Protein AF-A0A2D4JL72-F1 (afdb_monomer)

Radius of gyration: 23.5 Å; Cα contacts (8 Å, |Δi|>4): 170; chains: 1; bounding box: 62×22×75 Å

Secondary structure (DSSP, 8-state):
-EEEE-SSS---TTTT--TTS--SEEP---PPPP--SSS--PPP-----SPPTT-EEEE--B-----BTTB--PPPBPPPEEEEPPP-PPPPPEEEEEEEEETTEEEEEEEPPS---S------

Foldseek 3Di:
DKAAFDPDPPDDPCAQQDPVRDHRDDDDDWDQDDPDPDPDDDDTDDDDPDHAAQTKMWDKDKDDDDDDVVDDDDTDIDDIDIDTHHADQFDDWADWDWDDPDPPDIDIDTHGGPRGSDDDDDDD

Organism: NCBI:txid129467

pLDDT: mean 83.36, std 12.02, range [55.12, 96.31]

InterPro domains:
  IPR003961 Fibronectin type III [PS50853] (92-124)
  IPR003961 Fibronectin type III [cd00063] (90-123)
  IPR013783 Immunoglobulin-like fold [G3DSA:2.60.40.10] (4-85)
  IPR013783 Immunoglobulin-like fold [G3DSA:2.60.40.10] (93-124)
  IPR036116 Fibronectin type III superfamily [SSF49265] (7-86)
  IPR036116 Fibronectin type III superfamily [SSF49265] (83-123)

Mean predicted aligned error: 9.37 Å

Sequence (124 aa):
TWGGASPFRNVTEFDGQDVCGSNSWTVVDIEPPSRASDTKTKEPGYLMRGLKAWTQYAIFVKTLVTHTDEQKIYGAKSEIIYIRTNASVPSVPQDPFSVSNSSSQIILKWKPPSHPNGNITHYM

Solvent-accessible surface area (backbone atoms only — not comparable to full-atom values): 8271 Å² total; per-residue (Å²): 62,33,42,49,83,37,95,58,100,77,82,56,99,65,47,64,58,44,99,86,70,50,49,51,53,54,75,68,88,75,79,78,63,78,88,63,99,50,102,67,84,68,79,78,82,84,85,88,73,92,73,64,47,49,34,34,30,38,36,38,49,67,58,89,71,84,87,46,99,90,50,94,78,79,65,56,70,58,71,78,43,81,48,65,42,62,65,50,84,50,48,69,69,32,75,79,42,78,46,76,81,48,102,89,40,72,50,78,48,65,42,75,31,92,44,46,20,49,84,86,85,81,88,134

Structure (mmCIF, N/CA/C/O backbone):
data_AF-A0A2D4JL72-F1
#
_entry.id   AF-A0A2D4JL72-F1
#
loop_
_atom_site.group_PDB
_atom_site.id
_atom_site.type_symbol
_atom_site.label_atom_id
_atom_site.label_alt_id
_atom_site.label_comp_id
_atom_site.label_asym_id
_atom_site.label_entity_id
_atom_site.label_seq_id
_atom_site.pdbx_PDB_ins_code
_atom_site.Cartn_x
_atom_site.Cartn_y
_atom_site.Cartn_z
_atom_site.occupancy
_atom_site.B_iso_or_equiv
_atom_site.auth_seq_id
_atom_site.auth_comp_id
_atom_site.auth_asym_id
_atom_site.auth_atom_id
_atom_site.pdbx_PDB_model_num
ATOM 1 N N . THR A 1 1 ? 10.985 -3.233 -11.473 1.00 67.94 1 THR A N 1
ATOM 2 C CA . THR A 1 1 ? 11.169 -3.729 -10.092 1.00 67.94 1 THR A CA 1
ATOM 3 C C . THR A 1 1 ? 10.341 -2.869 -9.157 1.00 67.94 1 THR A C 1
ATOM 5 O O . THR A 1 1 ? 10.116 -1.700 -9.456 1.00 67.94 1 THR A O 1
ATOM 8 N N . TRP A 1 2 ? 9.847 -3.404 -8.047 1.00 57.97 2 TRP A N 1
ATOM 9 C CA . TRP A 1 2 ? 9.210 -2.588 -7.009 1.00 57.97 2 TRP A CA 1
ATOM 10 C C . TRP A 1 2 ? 9.667 -3.028 -5.626 1.00 57.97 2 TRP A C 1
ATOM 12 O O . TRP A 1 2 ? 9.964 -4.196 -5.398 1.00 57.97 2 TRP A O 1
ATOM 22 N N . GLY A 1 3 ? 9.803 -2.068 -4.723 1.00 57.81 3 GLY A N 1
ATOM 23 C CA . GLY A 1 3 ? 10.224 -2.303 -3.354 1.00 57.81 3 GLY A CA 1
ATOM 24 C C . GLY A 1 3 ? 9.037 -2.825 -2.569 1.00 57.81 3 GLY A C 1
ATOM 25 O O . GLY A 1 3 ? 7.886 -2.615 -2.964 1.00 57.81 3 GLY A O 1
ATOM 26 N N . GLY A 1 4 ? 9.296 -3.482 -1.444 1.00 61.69 4 GLY A N 1
ATOM 27 C CA . GLY A 1 4 ? 8.255 -3.718 -0.448 1.00 61.69 4 GLY A CA 1
ATOM 28 C C . GLY A 1 4 ? 7.546 -2.422 -0.011 1.00 61.69 4 GLY A C 1
ATOM 29 O O . GLY A 1 4 ? 7.835 -1.317 -0.478 1.00 61.69 4 GLY A O 1
ATOM 30 N N . ALA A 1 5 ? 6.593 -2.553 0.912 1.00 64.06 5 ALA A N 1
ATOM 31 C CA . ALA A 1 5 ? 5.934 -1.397 1.514 1.00 64.06 5 ALA A CA 1
ATOM 32 C C . ALA A 1 5 ? 6.985 -0.393 2.027 1.00 64.06 5 ALA A C 1
ATOM 34 O O . ALA A 1 5 ? 7.811 -0.726 2.872 1.00 64.06 5 ALA A O 1
ATOM 35 N N . SER A 1 6 ? 6.943 0.832 1.507 1.00 70.94 6 SER A N 1
ATOM 36 C CA . SER A 1 6 ? 7.918 1.888 1.761 1.00 70.94 6 SER A CA 1
ATOM 37 C C . SER A 1 6 ? 7.234 3.034 2.516 1.00 70.94 6 SER A C 1
ATOM 39 O O . SER A 1 6 ? 6.666 3.943 1.898 1.00 70.94 6 SER A O 1
ATOM 41 N N . PRO A 1 7 ? 7.222 2.988 3.862 1.00 74.62 7 PRO A N 1
ATOM 42 C CA . PRO A 1 7 ? 6.575 4.017 4.674 1.00 74.62 7 PRO A CA 1
ATOM 43 C C . PRO A 1 7 ? 7.261 5.386 4.548 1.00 74.62 7 PRO A C 1
ATOM 45 O O . PRO A 1 7 ? 6.599 6.414 4.680 1.00 74.62 7 PRO A O 1
ATOM 48 N N . PHE A 1 8 ? 8.559 5.407 4.230 1.00 79.31 8 PHE A N 1
ATOM 49 C CA . PHE A 1 8 ? 9.374 6.613 4.087 1.00 79.31 8 PHE A CA 1
ATOM 50 C C . PHE A 1 8 ? 9.955 6.724 2.674 1.00 79.31 8 PHE A C 1
ATOM 52 O O . PHE A 1 8 ? 10.274 5.724 2.041 1.00 79.31 8 PHE A O 1
ATOM 59 N N . ARG A 1 9 ? 10.111 7.953 2.168 1.00 83.31 9 ARG A N 1
ATOM 60 C CA . ARG A 1 9 ? 10.626 8.226 0.813 1.00 83.31 9 ARG A CA 1
ATOM 61 C C . ARG A 1 9 ? 12.157 8.309 0.760 1.00 83.31 9 ARG A C 1
ATOM 63 O O . ARG A 1 9 ? 12.706 9.301 0.294 1.00 83.31 9 ARG A O 1
ATOM 70 N N . ASN A 1 10 ? 12.841 7.304 1.289 1.00 81.12 10 ASN A N 1
ATOM 71 C CA . ASN A 1 10 ? 14.304 7.271 1.416 1.00 81.12 10 ASN A CA 1
ATOM 72 C C . ASN A 1 10 ? 14.919 5.939 0.952 1.00 81.12 10 ASN A C 1
ATOM 74 O O . ASN A 1 10 ? 16.040 5.614 1.334 1.00 81.12 10 ASN A O 1
ATOM 78 N N . VAL A 1 11 ? 14.188 5.163 0.148 1.00 80.75 11 VAL A N 1
ATOM 79 C CA . VAL A 1 11 ? 14.648 3.857 -0.334 1.00 80.75 11 VAL A CA 1
ATOM 80 C C . VAL A 1 11 ? 15.679 4.047 -1.445 1.00 80.75 11 VAL A C 1
ATOM 82 O O . VAL A 1 11 ? 15.522 4.913 -2.309 1.00 80.75 11 VAL A O 1
ATOM 85 N N . THR A 1 12 ? 16.721 3.216 -1.428 1.00 81.44 12 THR A N 1
ATOM 86 C CA . THR A 1 12 ? 17.770 3.185 -2.454 1.00 81.44 12 THR A CA 1
ATOM 87 C C . THR A 1 12 ? 17.731 1.879 -3.247 1.00 81.44 12 THR A C 1
ATOM 89 O O . THR A 1 12 ? 17.164 0.879 -2.810 1.00 81.44 12 THR A O 1
ATOM 92 N N . GLU A 1 13 ? 18.351 1.870 -4.427 1.00 72.06 13 GLU A N 1
ATOM 93 C CA . GLU A 1 13 ? 18.401 0.688 -5.303 1.00 72.06 13 GLU A CA 1
ATOM 94 C C . GLU A 1 13 ? 19.142 -0.512 -4.686 1.00 72.06 13 GLU A C 1
ATOM 96 O O . GLU A 1 13 ? 18.942 -1.641 -5.125 1.00 72.06 13 GLU A O 1
ATOM 101 N N . PHE A 1 14 ? 19.944 -0.271 -3.646 1.00 71.25 14 PHE A N 1
ATOM 102 C CA . PHE A 1 14 ? 20.736 -1.275 -2.933 1.00 71.25 14 PHE A CA 1
ATOM 103 C C . PHE A 1 14 ? 20.078 -1.742 -1.627 1.00 71.25 14 PHE A C 1
ATOM 105 O O . PHE A 1 14 ? 20.690 -2.476 -0.853 1.00 71.25 14 PHE A O 1
ATOM 112 N N . ASP A 1 15 ? 18.848 -1.298 -1.349 1.00 67.88 15 ASP A N 1
ATOM 113 C CA . ASP A 1 15 ? 18.190 -1.585 -0.078 1.00 67.88 15 ASP A CA 1
ATOM 114 C C . ASP A 1 15 ? 17.941 -3.091 0.123 1.00 67.88 15 ASP A C 1
ATOM 116 O O . ASP A 1 15 ? 17.342 -3.774 -0.717 1.00 67.88 15 ASP A O 1
ATOM 120 N N . GLY A 1 16 ? 18.437 -3.603 1.252 1.00 62.50 16 GLY A N 1
ATOM 121 C CA . GLY A 1 16 ? 18.393 -5.020 1.613 1.00 62.50 16 GLY A CA 1
ATOM 122 C C . GLY A 1 16 ? 19.277 -5.938 0.769 1.00 62.50 16 GLY A C 1
ATOM 123 O O . GLY A 1 16 ? 19.060 -7.142 0.815 1.00 62.50 16 GLY A O 1
ATOM 124 N N . GLN A 1 17 ? 20.217 -5.407 -0.024 1.00 73.69 17 GLN 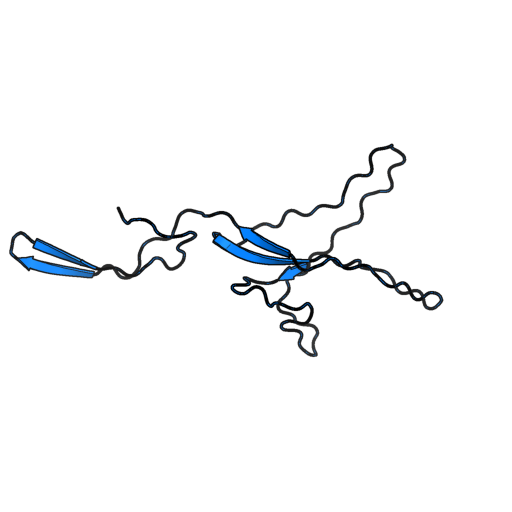A N 1
ATOM 125 C CA . GLN A 1 17 ? 21.074 -6.231 -0.873 1.00 73.69 17 GLN A CA 1
ATOM 126 C C . GLN A 1 17 ? 22.132 -6.984 -0.055 1.00 73.69 17 GLN A C 1
ATOM 128 O O . GLN A 1 17 ? 23.139 -6.413 0.364 1.00 73.69 17 GLN A O 1
ATOM 133 N N . ASP A 1 18 ? 21.924 -8.285 0.114 1.00 64.12 18 ASP A N 1
ATOM 134 C CA . ASP A 1 18 ? 22.878 -9.185 0.754 1.00 64.12 18 ASP A CA 1
ATOM 135 C C . ASP A 1 18 ? 23.882 -9.753 -0.259 1.00 64.12 18 ASP A C 1
ATOM 137 O O . ASP A 1 18 ? 23.646 -9.805 -1.468 1.00 64.12 18 ASP A O 1
ATOM 141 N N . VAL A 1 19 ? 25.003 -10.272 0.249 1.00 55.12 19 VAL A N 1
ATOM 142 C CA . VAL A 1 19 ? 26.107 -10.857 -0.542 1.00 55.12 19 VAL A CA 1
ATOM 143 C C . VAL A 1 19 ? 25.658 -12.056 -1.403 1.00 55.12 19 VAL A C 1
ATOM 145 O O . VAL A 1 19 ? 26.320 -12.413 -2.372 1.00 55.12 19 VAL A O 1
ATOM 148 N N . CYS A 1 20 ? 24.504 -12.653 -1.090 1.00 71.31 20 CYS A N 1
ATOM 149 C CA . CYS A 1 20 ? 23.879 -13.745 -1.844 1.00 71.31 20 CYS A CA 1
ATOM 150 C C . CYS A 1 20 ? 22.919 -13.253 -2.956 1.00 71.31 20 CYS A C 1
ATOM 152 O O . CYS A 1 20 ? 22.272 -14.054 -3.625 1.00 71.31 20 CYS A O 1
ATOM 154 N N . GLY A 1 21 ? 22.784 -11.936 -3.153 1.00 59.38 21 GLY A N 1
ATOM 155 C CA . GLY A 1 21 ? 21.895 -11.349 -4.162 1.00 59.38 21 GLY A CA 1
ATOM 156 C C . GLY A 1 21 ? 20.419 -11.270 -3.755 1.00 59.38 21 GLY A C 1
ATOM 157 O O . GLY A 1 21 ? 19.591 -10.864 -4.568 1.00 59.38 21 GLY A O 1
ATOM 158 N N . SER A 1 22 ? 20.083 -11.620 -2.508 1.00 60.06 22 SER A N 1
ATOM 159 C CA . SER A 1 22 ? 18.770 -11.326 -1.925 1.00 60.06 22 SER A CA 1
ATOM 160 C C . SER A 1 22 ? 18.638 -9.817 -1.745 1.00 60.06 22 SER A C 1
ATOM 162 O O . SER A 1 22 ? 19.587 -9.181 -1.296 1.00 60.06 22 SER A O 1
ATOM 164 N N . ASN A 1 23 ? 17.501 -9.238 -2.120 1.00 69.88 23 ASN A N 1
ATOM 165 C CA . ASN A 1 23 ? 17.203 -7.831 -1.878 1.00 69.88 23 ASN A CA 1
ATOM 166 C C . ASN A 1 23 ? 15.748 -7.646 -1.431 1.00 69.88 23 ASN A C 1
ATOM 168 O O . ASN A 1 23 ? 14.908 -8.530 -1.603 1.00 69.88 23 ASN A O 1
ATOM 172 N N . SER A 1 24 ? 15.434 -6.475 -0.873 1.00 76.62 24 SER A N 1
ATOM 173 C CA . SER A 1 24 ? 14.066 -6.118 -0.460 1.00 76.62 24 SER A CA 1
ATOM 174 C C . SER A 1 24 ? 13.138 -5.795 -1.647 1.00 76.62 24 SER A C 1
ATOM 176 O O . SER A 1 24 ? 11.987 -5.385 -1.453 1.00 76.62 24 SER A O 1
ATOM 178 N N . TRP A 1 25 ? 13.628 -5.939 -2.883 1.00 81.44 25 TRP A N 1
ATOM 179 C CA . TRP A 1 25 ? 12.929 -5.580 -4.110 1.00 81.44 25 TRP A CA 1
ATOM 180 C C . TRP A 1 25 ? 12.283 -6.811 -4.747 1.00 81.44 25 TRP A C 1
ATOM 182 O O . TRP A 1 25 ? 12.924 -7.810 -5.049 1.00 81.44 25 TRP A O 1
ATOM 192 N N . THR A 1 26 ? 10.995 -6.721 -5.054 1.00 84.38 26 THR A N 1
ATOM 193 C CA . THR A 1 26 ? 10.350 -7.683 -5.946 1.00 84.38 26 THR A CA 1
ATOM 194 C C . THR A 1 26 ? 10.684 -7.324 -7.397 1.00 84.38 26 THR A C 1
ATOM 196 O O . THR A 1 26 ? 10.409 -6.216 -7.878 1.00 84.38 26 THR A O 1
ATOM 199 N N . VAL A 1 27 ? 11.319 -8.256 -8.106 1.00 86.31 27 VAL A N 1
ATOM 200 C CA . VAL A 1 27 ? 11.753 -8.092 -9.499 1.00 86.31 27 VAL A CA 1
ATOM 201 C C . VAL A 1 27 ? 10.806 -8.846 -10.421 1.00 86.31 27 VAL A C 1
ATOM 203 O O . VAL A 1 27 ? 10.462 -9.993 -10.160 1.00 86.31 27 VAL A O 1
ATOM 206 N N . VAL A 1 28 ? 10.383 -8.185 -11.497 1.00 87.94 28 VAL A N 1
ATOM 207 C CA . VAL A 1 28 ? 9.629 -8.800 -12.590 1.00 87.94 28 VAL A CA 1
ATOM 208 C C . VAL A 1 28 ? 10.235 -8.326 -13.894 1.00 87.94 28 VAL A C 1
ATOM 210 O O . VAL A 1 28 ? 10.406 -7.117 -14.088 1.00 87.94 28 VAL A O 1
ATOM 213 N N . ASP A 1 29 ? 10.520 -9.288 -14.760 1.00 88.56 29 ASP A N 1
ATOM 214 C CA . ASP A 1 29 ? 11.042 -9.053 -16.096 1.00 88.56 29 ASP A CA 1
ATOM 215 C C . ASP A 1 29 ? 9.880 -8.918 -17.082 1.00 88.56 29 ASP A C 1
ATOM 217 O O . ASP A 1 29 ? 8.881 -9.636 -17.004 1.00 88.56 29 ASP A O 1
ATOM 221 N N . ILE A 1 30 ? 9.993 -7.944 -17.983 1.00 87.56 30 ILE A N 1
ATOM 222 C CA . ILE A 1 30 ? 8.972 -7.621 -18.981 1.00 87.56 30 ILE A CA 1
ATOM 223 C C . ILE A 1 30 ? 9.622 -7.769 -20.346 1.00 87.56 30 ILE A C 1
ATOM 225 O O . ILE A 1 30 ? 10.660 -7.158 -20.611 1.00 87.56 30 ILE A O 1
ATOM 229 N N . GLU A 1 31 ? 9.003 -8.562 -21.213 1.00 86.06 31 GLU A N 1
ATOM 230 C CA . GLU A 1 31 ? 9.477 -8.711 -22.581 1.00 86.06 31 GLU A CA 1
ATOM 231 C C . GLU A 1 31 ? 9.306 -7.398 -23.362 1.00 86.06 31 GLU A C 1
ATOM 233 O O . GLU A 1 31 ? 8.269 -6.729 -23.248 1.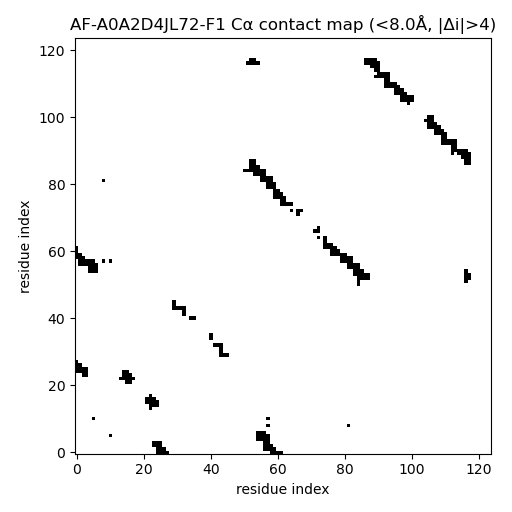00 86.06 31 GLU A O 1
ATOM 238 N N . PRO A 1 32 ? 10.311 -6.999 -24.159 1.00 83.75 32 PRO A N 1
ATOM 239 C CA . PRO A 1 32 ? 10.210 -5.800 -24.973 1.00 83.75 32 PRO A CA 1
ATOM 240 C C . PRO A 1 32 ? 9.113 -5.964 -26.041 1.00 83.75 32 PRO A C 1
ATOM 242 O O . PRO A 1 32 ? 8.923 -7.059 -26.576 1.00 83.75 32 PRO A O 1
ATOM 245 N N . PRO A 1 33 ? 8.396 -4.883 -26.400 1.00 83.81 33 PRO A N 1
ATOM 246 C CA . PRO A 1 33 ? 7.354 -4.948 -27.415 1.00 83.81 33 PRO A CA 1
ATOM 247 C C . PRO A 1 33 ? 7.942 -5.364 -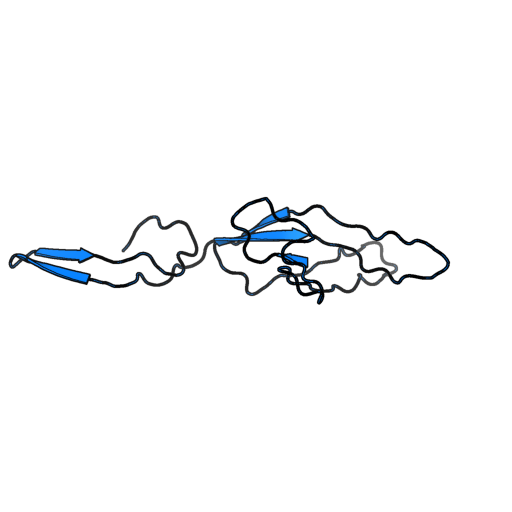28.770 1.00 83.81 33 PRO A C 1
ATOM 249 O O . PRO A 1 33 ? 9.021 -4.914 -29.164 1.00 83.81 33 PRO A O 1
ATOM 252 N N . SER A 1 34 ? 7.210 -6.201 -29.513 1.00 80.31 34 SER A N 1
ATOM 253 C CA . SER A 1 34 ? 7.606 -6.612 -30.861 1.00 80.31 34 SER A CA 1
ATOM 254 C C . SER A 1 34 ? 7.785 -5.392 -31.762 1.00 80.31 34 SER A C 1
ATOM 256 O O . SER A 1 34 ? 6.926 -4.506 -31.788 1.00 80.31 34 SER A O 1
ATOM 258 N N . ARG A 1 35 ? 8.857 -5.386 -32.557 1.00 69.38 35 ARG A N 1
ATOM 259 C CA . ARG A 1 35 ? 9.158 -4.354 -33.556 1.00 69.38 35 ARG A CA 1
ATOM 260 C C . ARG A 1 35 ? 8.200 -4.485 -34.751 1.00 69.38 35 ARG A C 1
ATOM 262 O O . ARG A 1 35 ? 8.600 -4.920 -35.822 1.00 69.38 35 ARG A O 1
ATOM 269 N N . ALA A 1 36 ? 6.913 -4.206 -34.553 1.00 61.09 36 ALA A N 1
ATOM 270 C CA . ALA A 1 36 ? 5.932 -4.235 -35.630 1.00 61.09 36 ALA A CA 1
ATOM 271 C C . ALA A 1 36 ? 6.244 -3.106 -36.623 1.00 61.09 36 ALA A C 1
ATOM 273 O O . ALA A 1 36 ? 6.476 -1.967 -36.220 1.00 61.09 36 ALA A O 1
ATOM 274 N N . SER A 1 37 ? 6.246 -3.420 -37.917 1.00 58.62 37 SER A N 1
ATOM 275 C CA . SER A 1 37 ? 6.413 -2.481 -39.035 1.00 58.62 37 SER A CA 1
ATOM 276 C C . SER A 1 37 ? 5.168 -1.611 -39.258 1.00 58.62 37 SER A C 1
ATOM 278 O O . SER A 1 37 ? 4.791 -1.348 -40.395 1.00 58.62 37 SER A O 1
ATOM 280 N N . ASP A 1 38 ? 4.497 -1.217 -38.181 1.00 57.94 38 ASP A N 1
ATOM 281 C CA . ASP A 1 38 ? 3.274 -0.429 -38.192 1.00 57.94 38 ASP A CA 1
ATOM 282 C C . ASP A 1 38 ? 3.484 0.780 -37.286 1.00 57.94 38 ASP A C 1
ATOM 284 O O . ASP A 1 38 ? 4.061 0.684 -36.203 1.00 57.94 38 ASP A O 1
ATOM 288 N N . THR A 1 39 ? 3.023 1.935 -37.741 1.00 60.84 39 THR A N 1
ATOM 289 C CA . THR A 1 39 ? 3.318 3.291 -37.246 1.00 60.84 39 THR A CA 1
ATOM 290 C C . THR A 1 39 ? 2.802 3.616 -35.830 1.00 60.84 39 THR A C 1
ATOM 292 O O . THR A 1 39 ? 2.683 4.784 -35.459 1.00 60.84 39 THR A O 1
ATOM 295 N N . LYS A 1 40 ? 2.534 2.604 -34.997 1.00 63.28 40 LYS A N 1
ATOM 296 C CA . LYS A 1 40 ? 2.225 2.729 -33.567 1.00 63.28 40 LYS A CA 1
ATOM 297 C C . LYS A 1 40 ? 3.148 1.842 -32.737 1.00 63.28 40 LYS A C 1
ATOM 299 O O . LYS A 1 40 ? 2.856 0.675 -32.479 1.00 63.28 40 LYS A O 1
ATOM 304 N N . THR A 1 41 ? 4.233 2.433 -32.249 1.00 65.31 41 THR A N 1
ATOM 305 C CA . THR A 1 41 ? 5.050 1.860 -31.176 1.00 65.31 41 THR A CA 1
ATOM 306 C C . THR A 1 41 ? 4.168 1.661 -29.938 1.00 65.31 41 THR A C 1
ATOM 308 O O . THR A 1 41 ? 3.688 2.634 -29.360 1.00 65.31 41 THR A O 1
ATOM 311 N N . LYS A 1 42 ? 3.906 0.411 -29.539 1.00 77.50 42 LYS A N 1
ATOM 312 C CA . LYS A 1 42 ? 3.239 0.118 -28.261 1.00 77.50 42 LYS A CA 1
ATOM 313 C C . LYS A 1 42 ? 4.242 0.298 -27.124 1.00 77.50 42 LYS A C 1
ATOM 315 O O . LYS A 1 42 ? 5.329 -0.272 -27.179 1.00 77.50 42 LYS A O 1
ATOM 320 N N . GLU A 1 43 ? 3.875 1.065 -26.104 1.00 81.06 43 GLU A N 1
ATOM 321 C CA . GLU A 1 43 ? 4.694 1.221 -24.901 1.00 81.06 43 GLU A CA 1
ATOM 322 C C . GLU A 1 43 ? 4.696 -0.077 -24.070 1.00 81.06 43 GLU A C 1
ATOM 324 O O . GLU A 1 43 ? 3.651 -0.732 -23.960 1.00 81.06 43 GLU A O 1
ATOM 329 N N . PRO A 1 44 ? 5.842 -0.481 -23.487 1.00 84.69 44 PRO A N 1
ATOM 330 C CA . PRO A 1 44 ? 5.890 -1.609 -22.564 1.00 84.69 44 PRO A CA 1
ATOM 331 C C . PRO A 1 44 ? 5.111 -1.283 -21.286 1.00 84.69 44 PRO A C 1
ATOM 333 O O . PRO A 1 44 ? 5.222 -0.187 -20.739 1.00 84.69 44 PRO A O 1
ATOM 336 N N . GLY A 1 45 ? 4.352 -2.251 -20.776 1.00 85.88 45 GLY A N 1
ATOM 337 C CA . GLY A 1 45 ? 3.542 -2.068 -19.577 1.00 85.88 45 GLY A CA 1
ATOM 338 C C . GLY A 1 45 ? 3.420 -3.345 -18.761 1.00 85.88 45 GLY A C 1
ATOM 339 O O . GLY A 1 45 ? 3.436 -4.450 -19.298 1.00 85.88 45 GLY A O 1
ATOM 340 N N . TYR A 1 46 ? 3.275 -3.182 -17.448 1.00 88.94 46 TYR A N 1
ATOM 341 C CA . TYR A 1 46 ? 3.038 -4.280 -16.520 1.00 88.94 46 TYR A CA 1
ATOM 342 C C . TYR A 1 46 ? 2.022 -3.871 -15.461 1.00 88.94 46 TYR A C 1
ATOM 344 O O . TYR A 1 46 ? 2.113 -2.790 -14.878 1.00 88.94 46 TYR A O 1
ATOM 352 N N . LEU A 1 47 ? 1.058 -4.754 -15.203 1.00 90.38 47 LEU A N 1
ATOM 353 C CA . LEU A 1 47 ? 0.037 -4.541 -14.187 1.00 90.38 47 LEU A CA 1
ATOM 354 C C . LEU A 1 47 ? 0.417 -5.278 -12.904 1.00 90.38 47 LEU A C 1
ATOM 356 O O . LEU A 1 47 ? 0.275 -6.497 -12.808 1.00 90.38 47 LEU A O 1
ATOM 360 N N . MET A 1 48 ? 0.842 -4.515 -11.900 1.00 88.75 48 MET A N 1
ATOM 361 C CA . MET A 1 48 ? 1.101 -5.030 -10.557 1.00 88.75 48 MET A CA 1
ATOM 362 C C . MET A 1 48 ? -0.221 -5.402 -9.875 1.00 88.75 48 MET A C 1
ATOM 364 O O . MET A 1 48 ? -1.162 -4.606 -9.838 1.00 88.75 48 MET A O 1
ATOM 368 N N . ARG A 1 49 ? -0.302 -6.618 -9.328 1.00 90.00 49 ARG A N 1
ATOM 369 C CA . ARG A 1 49 ? -1.489 -7.157 -8.642 1.00 90.00 49 ARG A CA 1
ATOM 370 C C . ARG A 1 49 ? -1.116 -7.651 -7.246 1.00 90.00 49 ARG A C 1
ATOM 372 O O . ARG A 1 49 ? 0.050 -7.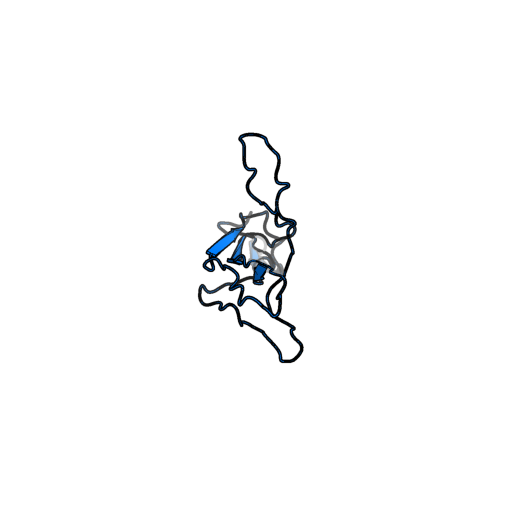901 -6.970 1.00 90.00 49 ARG A O 1
ATOM 379 N N . GLY A 1 50 ? -2.115 -7.795 -6.374 1.00 88.81 50 GLY A N 1
ATOM 380 C CA . GLY A 1 50 ? -1.915 -8.323 -5.017 1.00 88.81 50 GLY A CA 1
ATOM 381 C C . GLY A 1 50 ? -1.199 -7.364 -4.059 1.00 88.81 50 GLY A C 1
ATOM 382 O O . GLY A 1 50 ? -0.639 -7.803 -3.060 1.00 88.81 50 GLY A O 1
ATOM 383 N N . LEU A 1 51 ? -1.200 -6.061 -4.353 1.00 90.31 51 LEU A N 1
ATOM 384 C CA . LEU A 1 51 ? -0.624 -5.046 -3.473 1.00 90.31 51 LEU A CA 1
ATOM 385 C C . LEU A 1 51 ? -1.541 -4.786 -2.271 1.00 90.31 51 LEU A C 1
ATOM 387 O O . LEU A 1 51 ? -2.769 -4.827 -2.382 1.00 90.31 51 LEU A O 1
ATOM 391 N N . LYS A 1 52 ? -0.940 -4.479 -1.120 1.00 90.25 52 LYS A N 1
ATOM 392 C CA . LYS A 1 52 ? -1.669 -4.113 0.095 1.00 90.25 52 LYS A CA 1
ATOM 393 C C . LYS A 1 52 ? -2.342 -2.760 -0.111 1.00 90.25 52 LYS A C 1
ATOM 395 O O . LYS A 1 52 ? -1.699 -1.822 -0.566 1.00 90.25 52 LYS A O 1
ATOM 400 N N . ALA A 1 53 ? -3.617 -2.657 0.259 1.00 92.88 53 ALA A N 1
ATOM 401 C CA . ALA A 1 53 ? -4.366 -1.407 0.183 1.00 92.88 53 ALA A CA 1
ATOM 402 C C . ALA A 1 53 ? -3.742 -0.313 1.063 1.00 92.88 53 ALA A C 1
ATOM 404 O O . ALA A 1 53 ? -3.080 -0.595 2.067 1.00 92.88 53 ALA A O 1
ATOM 405 N N . TRP A 1 54 ? -3.959 0.946 0.678 1.00 93.31 54 TRP A N 1
ATOM 406 C CA . TRP A 1 54 ? -3.440 2.132 1.369 1.00 93.31 54 TRP A CA 1
ATOM 407 C C . TRP A 1 54 ? -1.948 2.076 1.749 1.00 93.31 54 TRP A C 1
ATOM 409 O O . TRP A 1 54 ? -1.521 2.615 2.770 1.00 93.31 54 TRP A O 1
ATOM 419 N N . THR A 1 55 ? -1.137 1.411 0.931 1.00 92.00 55 THR A N 1
ATOM 420 C CA . THR A 1 55 ? 0.289 1.216 1.185 1.00 92.00 55 THR A CA 1
ATOM 421 C C . THR A 1 55 ? 1.102 1.939 0.118 1.00 92.00 55 THR A C 1
ATOM 423 O O . THR A 1 55 ? 0.747 1.945 -1.060 1.00 92.00 55 THR A O 1
ATOM 426 N N . GLN A 1 56 ? 2.167 2.619 0.543 1.00 90.62 56 GLN A N 1
ATOM 427 C CA . GLN A 1 56 ? 3.095 3.295 -0.357 1.00 90.62 56 GLN A CA 1
ATOM 428 C C . GLN A 1 56 ? 4.162 2.310 -0.836 1.00 90.62 56 GLN A C 1
ATOM 430 O O . GLN A 1 56 ? 4.730 1.578 -0.030 1.00 90.62 56 GLN A O 1
ATOM 435 N N . TYR A 1 57 ? 4.439 2.320 -2.134 1.00 89.38 57 TYR A N 1
ATOM 436 C CA . TYR A 1 57 ? 5.411 1.468 -2.806 1.00 89.38 57 TYR A CA 1
ATOM 437 C C . TYR A 1 57 ? 6.423 2.332 -3.554 1.00 89.38 57 TYR A C 1
ATOM 439 O O . TYR A 1 57 ? 6.048 3.319 -4.191 1.00 89.38 57 TYR A O 1
ATOM 447 N N . ALA A 1 58 ? 7.696 1.950 -3.469 1.00 90.81 58 ALA A N 1
ATOM 448 C CA . ALA A 1 58 ? 8.768 2.507 -4.283 1.00 90.81 58 ALA A CA 1
ATOM 449 C C . ALA A 1 58 ? 8.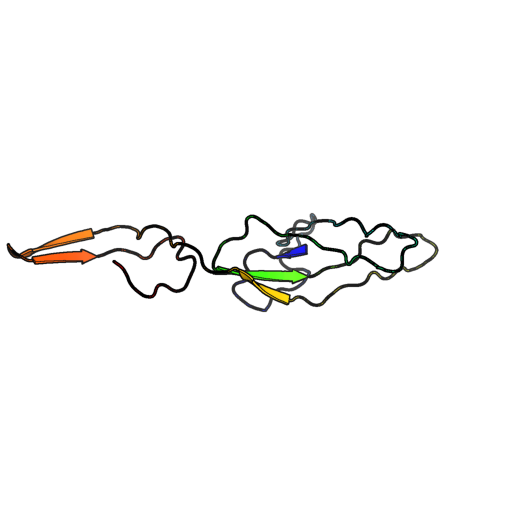895 1.677 -5.567 1.00 90.81 58 ALA A C 1
ATOM 451 O O . ALA A 1 58 ? 8.904 0.449 -5.506 1.00 90.81 58 ALA A O 1
ATOM 452 N N . ILE A 1 59 ? 8.965 2.314 -6.732 1.00 90.94 59 ILE A N 1
ATOM 453 C CA . ILE A 1 59 ? 8.968 1.631 -8.031 1.00 90.94 59 ILE A CA 1
ATOM 454 C C . ILE A 1 59 ? 10.037 2.260 -8.916 1.00 90.94 59 ILE A C 1
ATOM 456 O O . ILE A 1 59 ? 10.141 3.481 -8.982 1.00 90.94 59 ILE A O 1
ATOM 460 N N . PHE A 1 60 ? 10.806 1.432 -9.618 1.00 90.69 60 PHE A N 1
ATOM 461 C CA . PHE A 1 60 ? 11.691 1.889 -10.687 1.00 90.69 60 PHE A CA 1
ATOM 462 C C . PHE A 1 60 ? 11.845 0.809 -11.760 1.00 90.69 60 PHE A C 1
ATOM 464 O O . PHE A 1 60 ? 11.495 -0.362 -11.568 1.00 90.69 60 PHE A O 1
ATOM 471 N N . VAL A 1 61 ? 12.367 1.198 -12.916 1.00 91.12 61 VAL A N 1
ATOM 472 C CA . VAL A 1 61 ? 12.664 0.276 -14.012 1.00 91.12 61 VAL A CA 1
ATOM 473 C C . VAL A 1 61 ? 14.128 0.390 -14.411 1.00 91.12 61 VAL A C 1
ATOM 475 O O . VAL A 1 61 ? 14.729 1.462 -14.352 1.00 91.12 61 VAL A O 1
ATOM 478 N N . LYS A 1 62 ? 14.707 -0.740 -14.809 1.00 88.69 62 LYS A N 1
ATOM 479 C CA . LYS A 1 62 ? 16.057 -0.826 -15.362 1.00 88.69 62 LYS A CA 1
ATOM 480 C C . LYS A 1 62 ? 16.033 -1.732 -16.582 1.00 88.69 62 LYS A C 1
ATOM 482 O O . LYS A 1 62 ? 15.279 -2.703 -16.606 1.00 88.69 62 LYS A O 1
ATOM 487 N N . THR A 1 63 ? 16.843 -1.421 -17.583 1.00 88.00 63 THR A N 1
ATOM 488 C CA . THR A 1 63 ? 16.997 -2.289 -18.753 1.00 88.00 63 THR A CA 1
ATOM 489 C C . THR A 1 63 ? 17.844 -3.503 -18.398 1.00 88.00 63 THR A C 1
ATOM 491 O O . THR A 1 63 ? 18.870 -3.362 -17.729 1.00 88.00 63 THR A O 1
ATOM 494 N N . LEU A 1 64 ? 17.465 -4.669 -18.912 1.00 84.75 64 LEU A N 1
ATOM 495 C CA . LEU A 1 64 ? 18.316 -5.852 -18.927 1.00 84.75 64 LEU A CA 1
ATOM 496 C C . LEU A 1 64 ? 18.968 -5.944 -20.306 1.00 84.75 64 LEU A C 1
ATOM 498 O O . LEU A 1 64 ? 18.276 -6.069 -21.312 1.00 84.75 64 LEU A O 1
ATOM 502 N N . VAL A 1 65 ? 20.292 -5.816 -20.347 1.00 83.06 65 VAL A N 1
ATOM 503 C CA . VAL A 1 65 ? 21.087 -5.874 -21.578 1.00 83.06 65 VAL A CA 1
ATOM 504 C C . VAL A 1 65 ? 22.060 -7.042 -21.495 1.00 83.06 65 VAL A C 1
ATOM 506 O O . VAL A 1 65 ? 22.634 -7.306 -20.438 1.00 83.06 65 VAL A O 1
ATOM 509 N N . THR A 1 66 ? 22.245 -7.752 -22.604 1.00 76.62 66 THR A N 1
ATOM 510 C CA . THR A 1 66 ? 23.258 -8.804 -22.703 1.00 76.62 66 THR A CA 1
ATOM 511 C C . THR A 1 66 ? 24.625 -8.152 -22.868 1.00 76.62 66 THR A C 1
ATOM 513 O O . THR A 1 66 ? 24.827 -7.353 -23.780 1.00 76.62 66 THR A O 1
ATOM 516 N N . HIS A 1 67 ? 25.566 -8.482 -21.985 1.00 67.62 67 HIS A N 1
ATOM 517 C CA . HIS A 1 67 ? 26.956 -8.068 -22.141 1.00 67.62 67 HIS A CA 1
ATOM 518 C C . HIS A 1 67 ? 27.584 -8.810 -23.326 1.00 67.62 67 HIS A C 1
ATOM 520 O O . HIS A 1 67 ? 27.652 -10.037 -23.325 1.00 67.62 67 HIS A O 1
ATOM 526 N N . THR A 1 68 ? 28.066 -8.065 -24.315 1.00 66.19 68 THR A N 1
ATOM 527 C CA . THR A 1 68 ? 28.980 -8.561 -25.351 1.00 66.19 68 THR A CA 1
ATOM 528 C C . THR A 1 68 ? 30.362 -7.984 -25.067 1.00 66.19 68 THR A C 1
ATOM 530 O O . THR A 1 68 ? 30.473 -6.769 -24.902 1.00 66.19 68 THR A O 1
ATOM 533 N N . ASP A 1 69 ? 31.398 -8.829 -25.006 1.00 65.56 69 ASP A N 1
ATOM 534 C CA . ASP A 1 69 ? 32.778 -8.466 -24.610 1.00 65.56 69 ASP A CA 1
ATOM 535 C C . ASP A 1 69 ? 33.360 -7.259 -25.370 1.00 65.56 69 ASP A C 1
ATOM 537 O O . ASP A 1 69 ? 34.241 -6.557 -24.881 1.00 65.56 69 ASP A O 1
ATOM 541 N N . GLU A 1 70 ? 32.836 -6.982 -26.560 1.00 66.69 70 GLU A N 1
ATOM 542 C CA . GLU A 1 70 ? 33.370 -5.988 -27.487 1.00 66.69 70 GLU A CA 1
ATOM 543 C C . GLU A 1 70 ? 32.793 -4.575 -27.276 1.00 66.69 70 GLU A C 1
ATOM 545 O O . GLU A 1 70 ? 33.377 -3.594 -27.740 1.00 66.69 70 GLU A O 1
ATOM 550 N N . GLN A 1 71 ? 31.678 -4.429 -26.546 1.00 61.22 71 GLN A N 1
ATOM 551 C CA . GLN A 1 71 ? 31.002 -3.143 -26.341 1.00 61.22 71 GLN A CA 1
ATOM 552 C C . GLN A 1 71 ? 30.492 -2.997 -24.905 1.00 61.22 71 GLN A C 1
ATOM 554 O O . GLN A 1 71 ? 29.635 -3.747 -24.440 1.00 61.22 71 GLN A O 1
ATOM 559 N N . LYS A 1 72 ? 30.970 -1.959 -24.204 1.00 61.50 72 LYS A N 1
ATOM 560 C CA . LYS A 1 72 ? 30.375 -1.520 -22.934 1.00 61.50 72 LYS A CA 1
ATOM 561 C C . LYS A 1 72 ? 28.983 -0.947 -23.199 1.00 61.50 72 LYS A C 1
ATOM 563 O O . LYS A 1 72 ? 28.833 0.246 -23.453 1.00 61.50 72 LYS A O 1
ATOM 568 N N . ILE A 1 73 ? 27.967 -1.799 -23.136 1.00 70.25 73 ILE A N 1
ATOM 569 C CA . ILE A 1 73 ? 26.569 -1.380 -23.179 1.00 70.25 73 ILE A CA 1
ATOM 570 C C . ILE A 1 73 ? 26.166 -0.979 -21.761 1.00 70.25 73 I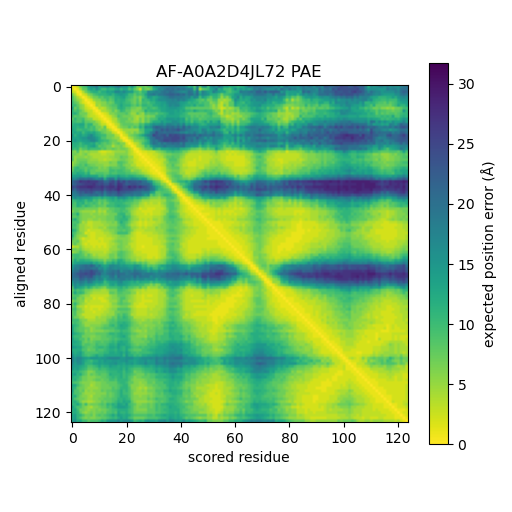LE A C 1
ATOM 572 O O . ILE A 1 73 ? 25.952 -1.823 -20.894 1.00 70.25 73 ILE A O 1
ATOM 576 N N . TYR A 1 74 ? 26.070 0.325 -21.515 1.00 77.06 74 TYR A N 1
ATOM 577 C CA . TYR A 1 74 ? 25.465 0.834 -20.290 1.00 77.06 74 TYR A CA 1
ATOM 578 C C . TYR A 1 74 ? 23.943 0.766 -20.441 1.00 77.06 74 TYR A C 1
ATOM 580 O O . TYR A 1 74 ? 23.370 1.412 -21.317 1.00 77.06 74 TYR A O 1
ATOM 588 N N . GLY A 1 75 ? 23.288 -0.045 -19.610 1.00 83.25 75 GLY A N 1
ATOM 589 C CA . GLY A 1 75 ? 21.830 -0.048 -19.519 1.00 83.25 75 GLY A CA 1
ATOM 590 C C . GLY A 1 75 ? 21.276 1.304 -19.049 1.00 83.25 75 GLY A C 1
ATOM 591 O O . GLY A 1 75 ? 21.997 2.132 -18.494 1.00 83.25 75 GLY A O 1
ATOM 592 N N . ALA A 1 76 ? 19.977 1.517 -19.236 1.00 87.50 76 ALA A N 1
ATOM 593 C CA . ALA A 1 76 ? 19.261 2.679 -18.720 1.00 87.50 76 ALA A CA 1
ATOM 594 C C . ALA A 1 76 ? 18.492 2.333 -17.436 1.00 87.50 76 ALA A C 1
ATOM 596 O O . ALA A 1 76 ? 18.036 1.199 -17.246 1.00 87.50 76 ALA A O 1
ATOM 597 N N . LYS A 1 77 ? 18.312 3.332 -16.568 1.00 88.69 77 LYS A N 1
ATOM 598 C CA . LYS A 1 77 ? 17.485 3.236 -15.361 1.00 88.69 77 LYS A CA 1
ATOM 599 C C . LYS A 1 77 ? 16.596 4.462 -15.202 1.00 88.69 77 LYS A C 1
ATOM 601 O O . LYS A 1 77 ? 17.000 5.562 -15.572 1.00 88.69 77 LYS A O 1
ATOM 606 N N . SER A 1 78 ? 15.402 4.264 -14.650 1.00 91.19 78 SER A N 1
ATOM 607 C CA . SER A 1 78 ? 14.528 5.362 -14.240 1.00 91.19 78 SER A CA 1
ATOM 608 C C . SER A 1 78 ? 14.871 5.848 -12.833 1.00 91.19 78 SER A C 1
ATOM 610 O O . SER A 1 78 ? 15.546 5.163 -12.064 1.00 91.19 78 SER A O 1
ATOM 612 N N . GLU A 1 79 ? 14.322 7.002 -12.466 1.00 90.62 79 GLU A N 1
ATOM 613 C CA . GLU A 1 79 ? 14.226 7.404 -11.064 1.00 90.62 79 GLU A CA 1
ATOM 614 C C . GLU A 1 79 ? 13.272 6.481 -10.286 1.00 90.62 79 GLU A C 1
ATOM 616 O O . GLU A 1 79 ? 12.434 5.780 -10.870 1.00 90.62 79 GLU A O 1
ATOM 621 N N . ILE A 1 80 ? 13.407 6.494 -8.956 1.00 90.12 80 ILE A N 1
ATOM 622 C CA . ILE A 1 80 ? 12.485 5.820 -8.040 1.00 90.12 80 ILE A CA 1
ATOM 623 C C . ILE A 1 80 ? 11.277 6.725 -7.817 1.00 90.12 80 ILE A C 1
ATOM 625 O O . ILE A 1 80 ? 11.399 7.830 -7.287 1.00 90.12 80 ILE A O 1
ATOM 629 N N . ILE A 1 81 ? 10.096 6.224 -8.164 1.00 91.44 81 ILE A N 1
ATOM 630 C CA . ILE A 1 81 ? 8.823 6.892 -7.901 1.00 91.44 81 ILE A CA 1
ATOM 631 C C . ILE A 1 81 ? 8.110 6.240 -6.719 1.00 91.44 81 ILE A C 1
ATOM 633 O O . ILE A 1 81 ? 8.226 5.037 -6.488 1.00 91.44 81 ILE A O 1
ATOM 637 N N . TYR A 1 82 ? 7.338 7.036 -5.981 1.00 91.12 82 TYR A N 1
ATOM 638 C CA . TYR A 1 82 ? 6.571 6.573 -4.826 1.00 91.12 82 TYR A CA 1
ATOM 639 C C . TYR A 1 82 ? 5.080 6.686 -5.109 1.00 91.12 82 TYR A C 1
ATOM 641 O O . TYR A 1 82 ? 4.548 7.793 -5.221 1.00 91.12 82 TYR A O 1
ATOM 649 N N . ILE A 1 83 ? 4.399 5.546 -5.177 1.00 91.25 83 ILE A N 1
ATOM 650 C CA . ILE A 1 83 ? 2.963 5.472 -5.460 1.00 91.25 83 ILE A CA 1
ATOM 651 C C . ILE A 1 83 ? 2.257 4.835 -4.270 1.00 91.25 83 ILE A C 1
ATOM 653 O O . ILE A 1 83 ? 2.721 3.839 -3.723 1.00 91.25 83 ILE A O 1
ATOM 657 N N . ARG A 1 84 ? 1.124 5.407 -3.858 1.00 92.62 84 ARG A N 1
ATOM 658 C CA . ARG A 1 84 ? 0.259 4.822 -2.830 1.00 92.62 84 ARG A CA 1
ATOM 659 C C . ARG A 1 84 ? -0.939 4.154 -3.484 1.00 92.62 84 ARG A C 1
ATOM 661 O O . ARG A 1 84 ? -1.617 4.773 -4.296 1.00 92.62 84 ARG A O 1
ATOM 668 N N . THR A 1 85 ? -1.204 2.907 -3.116 1.00 93.75 85 THR A N 1
ATOM 669 C CA . THR A 1 85 ? -2.401 2.185 -3.561 1.00 93.75 85 THR A CA 1
ATOM 670 C C . THR A 1 85 ? -3.664 2.802 -2.970 1.00 93.75 85 THR A C 1
ATOM 672 O O . THR A 1 85 ? -3.639 3.334 -1.857 1.00 93.75 85 THR A O 1
ATOM 675 N N . ASN A 1 86 ? -4.788 2.625 -3.656 1.00 93.81 86 ASN A N 1
ATOM 676 C CA . ASN A 1 86 ? -6.084 3.096 -3.183 1.00 93.81 86 ASN A CA 1
ATOM 677 C C . ASN A 1 86 ? -6.473 2.490 -1.826 1.00 93.81 86 ASN A C 1
ATOM 679 O O . ASN A 1 86 ? -5.989 1.426 -1.420 1.00 93.81 86 ASN A O 1
ATOM 683 N N . ALA A 1 87 ? -7.355 3.201 -1.126 1.00 93.19 87 ALA A N 1
ATOM 684 C CA . ALA A 1 87 ? -7.997 2.689 0.074 1.00 93.19 87 ALA A CA 1
ATOM 685 C C . ALA A 1 87 ? -8.922 1.511 -0.270 1.00 93.19 87 ALA A C 1
ATOM 687 O O . ALA A 1 87 ? -9.417 1.398 -1.393 1.00 93.19 87 ALA A O 1
ATOM 688 N N . SER A 1 88 ? -9.150 0.641 0.705 1.00 93.06 88 SER A N 1
ATOM 689 C CA . SER A 1 88 ? -10.074 -0.491 0.612 1.00 93.06 88 SER A CA 1
ATOM 690 C C . SER A 1 88 ? -10.844 -0.634 1.923 1.00 93.06 88 SER A C 1
ATOM 692 O O . SER A 1 88 ? -10.604 0.108 2.876 1.00 93.06 88 SER A O 1
ATOM 694 N N . VAL A 1 89 ? -11.772 -1.585 1.976 1.00 92.38 89 VAL A N 1
ATOM 695 C CA . VAL A 1 89 ? -12.555 -1.884 3.177 1.00 92.38 89 VAL A CA 1
ATOM 696 C C . VAL A 1 89 ? -11.596 -2.237 4.329 1.00 92.38 89 VAL A C 1
ATOM 698 O O . VAL A 1 89 ? -10.732 -3.105 4.143 1.00 92.38 89 VAL A O 1
ATOM 701 N N . PRO A 1 90 ? -11.690 -1.564 5.495 1.00 93.50 90 PRO A N 1
ATOM 702 C CA . PRO A 1 90 ? -1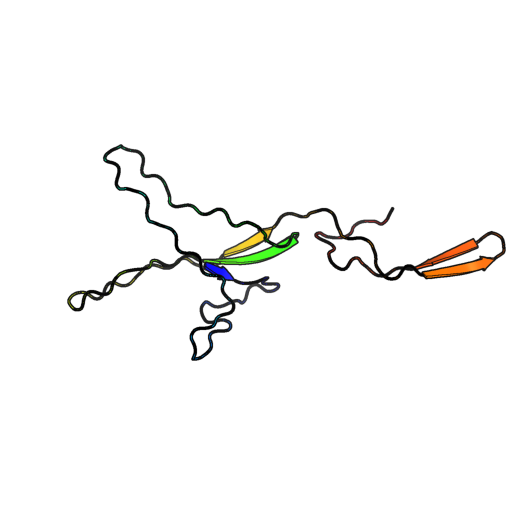0.887 -1.910 6.662 1.00 93.50 90 PRO A CA 1
ATOM 703 C C . PRO A 1 90 ? -11.240 -3.313 7.159 1.00 93.50 90 PRO A C 1
ATOM 705 O O . PRO A 1 90 ? -12.357 -3.795 6.971 1.00 93.50 90 PRO A O 1
ATOM 708 N N . SER A 1 91 ? -10.306 -3.971 7.841 1.00 93.44 91 SER A N 1
ATOM 709 C CA . SER A 1 91 ? -10.639 -5.180 8.593 1.00 93.44 91 SER A CA 1
ATOM 710 C C . SER A 1 91 ? -11.544 -4.858 9.788 1.00 93.44 91 SER A C 1
ATOM 712 O O . SER A 1 91 ? -11.760 -3.698 10.139 1.00 93.44 91 SER A O 1
ATOM 714 N N . VAL A 1 92 ? -12.037 -5.897 10.460 1.00 93.62 92 VAL A N 1
ATOM 715 C CA . VAL A 1 92 ? -12.792 -5.733 11.706 1.00 93.62 92 VAL A CA 1
ATOM 716 C C . VAL A 1 92 ? -11.925 -5.110 12.816 1.00 93.62 92 VAL A C 1
ATOM 718 O O . VAL A 1 92 ? -10.712 -5.368 12.851 1.00 93.62 92 VAL A O 1
ATOM 721 N N . PRO A 1 93 ? -12.515 -4.296 13.717 1.00 94.25 93 PRO A N 1
ATOM 722 C CA . PRO A 1 93 ? -11.857 -3.861 14.946 1.00 94.25 93 PRO A CA 1
ATOM 723 C C . PRO A 1 93 ? -11.411 -5.052 15.796 1.00 94.25 93 PRO A C 1
ATOM 725 O O . PRO A 1 93 ? -11.998 -6.132 15.736 1.00 94.25 93 PRO A O 1
ATOM 728 N N . GLN A 1 94 ? -10.367 -4.851 16.592 1.00 95.56 94 GLN A N 1
ATOM 729 C CA . GLN A 1 94 ? -9.756 -5.915 17.387 1.00 95.56 94 GLN A CA 1
ATOM 730 C C . GLN A 1 94 ? -10.140 -5.788 18.859 1.00 95.56 94 GLN A C 1
ATOM 732 O O . GLN A 1 94 ? -10.414 -4.692 19.338 1.00 95.56 94 GLN A O 1
ATOM 737 N N . ASP A 1 95 ? -10.114 -6.905 19.581 1.00 95.06 95 ASP A N 1
ATOM 738 C CA . ASP A 1 95 ? -10.273 -6.972 21.039 1.00 95.06 95 ASP A CA 1
ATOM 739 C C . ASP A 1 95 ? -11.455 -6.146 21.595 1.00 95.06 95 ASP A C 1
ATOM 741 O O . ASP A 1 95 ? -11.240 -5.221 22.390 1.00 95.06 95 ASP A O 1
ATOM 745 N N . PRO A 1 96 ? -12.706 -6.433 21.183 1.00 93.44 96 PRO A N 1
ATOM 746 C CA . PRO A 1 96 ? -13.867 -5.780 21.769 1.00 93.44 96 PRO A CA 1
ATOM 747 C C . PRO A 1 96 ? -13.981 -6.140 23.254 1.00 93.44 96 PRO A C 1
ATOM 749 O O . PRO A 1 96 ? -13.931 -7.305 23.647 1.00 93.44 96 PRO A O 1
ATOM 752 N N . PHE A 1 97 ? -14.153 -5.121 24.085 1.00 95.69 97 PHE A N 1
ATOM 753 C CA . PHE A 1 97 ? -14.256 -5.230 25.530 1.00 95.69 97 PHE A CA 1
ATOM 754 C C . PHE A 1 97 ? -15.443 -4.411 26.025 1.00 95.69 97 PHE A C 1
ATOM 756 O O . PHE A 1 97 ? -15.562 -3.226 25.711 1.00 95.69 97 PHE A O 1
ATOM 763 N N . SER A 1 98 ? -16.306 -5.033 26.825 1.00 95.25 98 SER A N 1
ATOM 764 C CA . SER A 1 98 ? -17.507 -4.401 27.366 1.00 95.25 98 SER A CA 1
ATOM 765 C C . SER A 1 98 ? -17.580 -4.530 28.881 1.00 95.25 98 SER A C 1
ATOM 767 O O . SER A 1 98 ? -17.387 -5.622 29.415 1.00 95.25 98 SER A O 1
ATOM 769 N N . VAL A 1 99 ? -17.934 -3.443 29.566 1.00 95.88 99 VAL A N 1
ATOM 770 C CA . VAL A 1 99 ? -18.197 -3.433 31.013 1.00 95.88 99 VAL A CA 1
ATOM 771 C C . VAL A 1 99 ? -19.495 -2.694 31.283 1.00 95.88 99 VAL A C 1
ATOM 773 O O . VAL A 1 99 ? -19.706 -1.603 30.759 1.00 95.88 99 VAL A O 1
ATOM 776 N N . SER A 1 100 ? -20.359 -3.269 32.117 1.00 95.44 100 SER A N 1
ATOM 777 C CA . SER A 1 100 ? -21.546 -2.571 32.605 1.00 95.44 100 SER A CA 1
ATOM 778 C C . SER A 1 100 ? -21.159 -1.622 33.734 1.00 95.44 100 SER A C 1
ATOM 780 O O . SER A 1 100 ? -20.526 -2.035 34.704 1.00 95.44 100 SER A O 1
ATOM 782 N N . ASN A 1 101 ? -21.520 -0.350 33.588 1.00 93.50 101 ASN A N 1
ATOM 783 C CA . ASN A 1 101 ? -21.285 0.671 34.611 1.00 93.50 101 ASN A CA 1
ATOM 784 C C . ASN A 1 101 ? -22.552 0.948 35.442 1.00 93.50 101 ASN A C 1
ATOM 786 O O . ASN A 1 101 ? -22.475 1.482 36.542 1.00 93.50 101 ASN A O 1
ATOM 790 N N . SER A 1 102 ? -23.728 0.601 34.911 1.00 93.75 102 SER A N 1
ATOM 791 C CA . SER A 1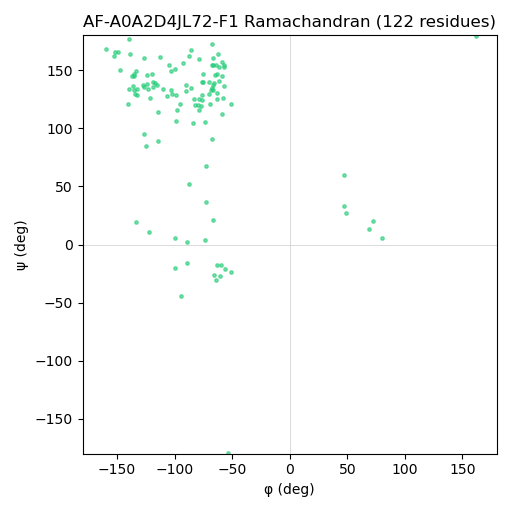 102 ? -25.033 0.762 35.558 1.00 93.75 102 SER A CA 1
ATOM 792 C C . SER A 1 102 ? -26.050 -0.180 34.905 1.00 93.75 102 SER A C 1
ATOM 794 O O . SER A 1 102 ? -25.801 -0.713 33.825 1.00 93.75 102 SER A O 1
ATOM 796 N N . SER A 1 103 ? -27.229 -0.345 35.505 1.00 94.12 103 SER A N 1
ATOM 797 C CA . SER A 1 103 ? -28.321 -1.160 34.950 1.00 94.12 103 SER A CA 1
ATOM 798 C C . SER A 1 103 ? -28.756 -0.741 33.538 1.00 94.12 103 SER A C 1
ATOM 800 O O . SER A 1 103 ? -29.327 -1.554 32.817 1.00 94.12 103 SER A O 1
ATOM 802 N N . SER A 1 104 ? -28.465 0.499 33.128 1.00 95.69 104 SER A N 1
ATOM 803 C CA . SER A 1 104 ? -28.795 1.055 31.810 1.00 95.69 104 SER A CA 1
ATOM 804 C C . SER A 1 104 ? -27.588 1.558 31.006 1.00 95.69 104 SER A C 1
ATOM 806 O O . SER A 1 104 ? -27.774 2.235 29.995 1.00 95.69 104 SER A O 1
ATOM 808 N N . GLN A 1 105 ? -26.350 1.265 31.427 1.00 96.31 105 GLN A N 1
ATOM 809 C CA . GLN A 1 105 ? -25.146 1.771 30.753 1.00 96.31 105 GLN A CA 1
ATOM 810 C C . GLN A 1 105 ? -24.078 0.698 30.569 1.00 96.31 105 GLN A C 1
ATOM 812 O O . GLN A 1 105 ? -23.673 0.027 31.519 1.00 96.31 105 GLN A O 1
ATOM 817 N N . ILE A 1 106 ? -23.545 0.628 29.350 1.00 95.81 106 ILE A N 1
ATOM 818 C CA . ILE A 1 106 ? -22.425 -0.237 28.981 1.00 95.81 106 ILE A CA 1
ATOM 819 C C . ILE A 1 106 ? -21.311 0.637 28.409 1.00 95.81 106 ILE A C 1
ATOM 821 O O . ILE A 1 106 ? -21.545 1.498 27.564 1.00 95.81 106 ILE A O 1
ATOM 825 N N . ILE A 1 107 ? -20.089 0.395 28.865 1.00 95.94 107 ILE A N 1
ATOM 826 C CA . ILE A 1 107 ? -18.866 0.961 28.308 1.00 95.94 107 ILE A CA 1
ATOM 827 C C . ILE A 1 107 ? -18.304 -0.055 27.323 1.00 95.94 107 ILE A C 1
ATOM 829 O O . ILE A 1 107 ? -17.983 -1.175 27.718 1.00 95.94 107 ILE A O 1
ATOM 833 N N . LEU A 1 108 ? -18.152 0.353 26.064 1.00 94.69 108 LEU A N 1
ATOM 834 C CA . LEU A 1 108 ? -17.551 -0.449 25.004 1.00 94.69 108 LEU A CA 1
ATOM 835 C C . LEU A 1 108 ? -16.187 0.137 24.619 1.00 94.69 108 LEU A C 1
ATOM 837 O O . LEU A 1 108 ? -16.041 1.348 24.455 1.00 94.69 108 LEU A O 1
ATOM 841 N N . LYS A 1 109 ? -15.179 -0.724 24.496 1.00 95.50 109 LYS A N 1
ATOM 842 C CA . LYS A 1 109 ? -13.820 -0.390 24.057 1.00 95.50 109 LYS A CA 1
ATOM 843 C C . LYS A 1 109 ? -13.368 -1.409 23.021 1.00 95.50 109 LYS A C 1
ATOM 845 O O . LYS A 1 109 ? -13.767 -2.565 23.081 1.00 95.50 109 LYS A O 1
ATOM 850 N N . TRP A 1 110 ? -12.530 -0.990 22.087 1.00 96.00 110 TRP A N 1
ATOM 851 C CA . TRP A 1 110 ? -11.920 -1.862 21.087 1.00 96.00 110 TRP A CA 1
ATOM 852 C C . TRP A 1 110 ? -10.579 -1.280 20.652 1.00 96.00 110 TRP A C 1
ATOM 854 O O . TRP A 1 110 ? -10.289 -0.098 20.862 1.00 96.00 110 TRP A O 1
ATOM 864 N N . LYS A 1 111 ? -9.753 -2.118 20.038 1.00 95.94 111 LYS A N 1
ATOM 865 C CA . LYS A 1 111 ? -8.527 -1.723 19.353 1.00 95.94 111 LYS A CA 1
ATOM 866 C C . LYS A 1 111 ? -8.796 -1.475 17.864 1.00 95.94 111 LYS A C 1
ATOM 868 O O . LYS A 1 111 ? -9.730 -2.047 17.293 1.00 95.94 111 LYS A O 1
ATOM 873 N N . PRO A 1 112 ? -7.958 -0.660 17.203 1.00 94.19 112 PRO A N 1
ATOM 874 C CA . PRO A 1 112 ? -8.044 -0.459 15.765 1.00 94.19 112 PRO A CA 1
ATOM 875 C C . PRO A 1 112 ? -7.920 -1.770 14.969 1.00 94.19 112 PRO A C 1
ATOM 877 O O . PRO A 1 112 ? -7.278 -2.725 15.428 1.00 94.19 112 PRO A O 1
ATOM 880 N N . PRO A 1 113 ? -8.486 -1.818 13.755 1.00 94.62 113 PRO A N 1
ATOM 881 C CA . PRO A 1 113 ? -8.301 -2.934 12.842 1.00 94.62 113 PRO A CA 1
ATOM 882 C C . PRO A 1 113 ? -6.829 -3.164 12.494 1.00 94.62 113 PRO A C 1
ATOM 884 O O . PRO A 1 113 ? -6.056 -2.216 12.351 1.00 94.62 113 PRO A O 1
ATOM 887 N N . SER A 1 114 ? -6.446 -4.430 12.311 1.00 93.00 114 SER A N 1
ATOM 888 C CA . SER A 1 114 ? -5.084 -4.806 11.902 1.00 93.00 114 SER A CA 1
ATOM 889 C C . SER A 1 114 ? -4.742 -4.289 10.504 1.00 93.00 114 SER A C 1
ATOM 891 O O . SER A 1 114 ? -3.591 -3.957 10.217 1.00 93.00 114 SER A O 1
ATOM 893 N N . HIS A 1 115 ? -5.757 -4.174 9.646 1.00 92.62 115 HIS A N 1
ATOM 894 C CA . HIS A 1 115 ? -5.650 -3.630 8.300 1.00 92.62 115 HIS A CA 1
ATOM 895 C C . HIS A 1 115 ? -6.648 -2.481 8.130 1.00 92.62 115 HIS A C 1
ATOM 897 O O . HIS A 1 115 ? -7.746 -2.696 7.619 1.00 92.62 115 HIS A O 1
ATOM 903 N N . PRO A 1 116 ? -6.285 -1.248 8.531 1.00 91.06 116 PRO A N 1
ATOM 904 C CA . PRO A 1 116 ? -7.144 -0.081 8.343 1.00 91.06 116 PRO A CA 1
ATOM 905 C C . PRO A 1 116 ? -7.461 0.207 6.875 1.00 91.06 116 PRO A C 1
ATOM 907 O O . PRO A 1 116 ? -8.488 0.802 6.582 1.00 91.06 116 PRO A O 1
ATOM 910 N N . ASN A 1 117 ? -6.570 -0.192 5.955 1.00 93.50 117 ASN A N 1
ATOM 911 C CA . ASN A 1 117 ? -6.720 -0.024 4.505 1.00 93.50 117 ASN A CA 1
ATOM 912 C C . ASN A 1 117 ? -7.123 1.400 4.075 1.00 93.50 117 ASN A C 1
ATOM 914 O O . ASN A 1 117 ? -7.721 1.591 3.021 1.00 93.50 117 ASN A O 1
ATOM 918 N N . GLY A 1 118 ? -6.769 2.403 4.874 1.00 92.50 118 GLY A N 1
ATOM 919 C CA . GLY A 1 118 ? -7.244 3.770 4.735 1.00 92.50 118 GLY A CA 1
ATOM 920 C C . GLY A 1 118 ? -7.020 4.555 6.021 1.00 92.50 118 GLY A C 1
ATOM 921 O O . GLY A 1 118 ? -6.522 4.019 7.014 1.00 92.50 118 GLY A O 1
ATOM 922 N N . ASN A 1 119 ? -7.402 5.831 6.004 1.00 93.44 119 ASN A N 1
ATOM 923 C CA . ASN A 1 119 ? -7.539 6.601 7.233 1.00 93.44 119 ASN A CA 1
ATOM 924 C C . ASN A 1 119 ? -8.916 6.319 7.849 1.00 93.44 119 ASN A C 1
ATOM 926 O O . ASN A 1 119 ? -9.933 6.481 7.173 1.00 93.44 119 ASN A O 1
ATOM 930 N N . ILE A 1 120 ? -8.954 5.896 9.111 1.00 90.62 120 ILE A N 1
ATOM 931 C CA . ILE A 1 120 ? -10.211 5.585 9.798 1.00 90.62 120 ILE A CA 1
ATOM 932 C C . ILE A 1 120 ? -10.866 6.900 10.205 1.00 90.62 120 ILE A C 1
ATOM 934 O O . ILE A 1 120 ? -10.286 7.668 10.967 1.00 90.62 120 ILE A O 1
ATOM 938 N N . THR A 1 121 ? -12.071 7.155 9.701 1.00 92.56 121 THR A N 1
ATOM 939 C CA . THR A 1 121 ? -12.805 8.384 10.020 1.00 92.56 121 THR A CA 1
ATOM 940 C C . THR A 1 121 ? -13.765 8.178 11.188 1.00 92.56 121 THR A C 1
ATOM 942 O O . THR A 1 121 ? -13.803 9.011 12.086 1.00 92.56 121 THR A O 1
ATOM 945 N N . HIS A 1 122 ? -14.513 7.070 11.202 1.00 91.75 122 HIS A N 1
ATOM 946 C CA . HIS A 1 122 ? -15.545 6.773 12.200 1.00 91.75 122 HIS A CA 1
ATOM 947 C C . HIS A 1 122 ? -15.715 5.254 12.379 1.00 91.75 122 HIS A C 1
ATOM 949 O O . HIS A 1 122 ? -15.265 4.474 11.538 1.00 91.75 122 HIS A O 1
ATOM 955 N N . TYR A 1 123 ? -16.394 4.852 13.456 1.00 91.19 123 TYR A N 1
ATOM 956 C CA . TYR A 1 123 ? -16.853 3.481 13.708 1.00 91.19 123 TYR A CA 1
ATOM 957 C C . TYR A 1 123 ? -18.385 3.486 13.759 1.00 91.19 123 TYR A C 1
ATOM 959 O O . TYR A 1 123 ? -18.960 4.433 14.298 1.00 91.19 123 TYR A O 1
ATOM 967 N N . MET A 1 124 ? -19.016 2.469 13.168 1.00 86.06 124 MET A N 1
ATOM 968 C CA . MET A 1 124 ? -20.473 2.278 13.157 1.00 86.06 124 MET A CA 1
ATOM 969 C C . MET A 1 124 ? -20.874 1.098 14.029 1.00 86.06 124 MET A C 1
ATOM 971 O O . MET A 1 124 ? -20.081 0.129 14.080 1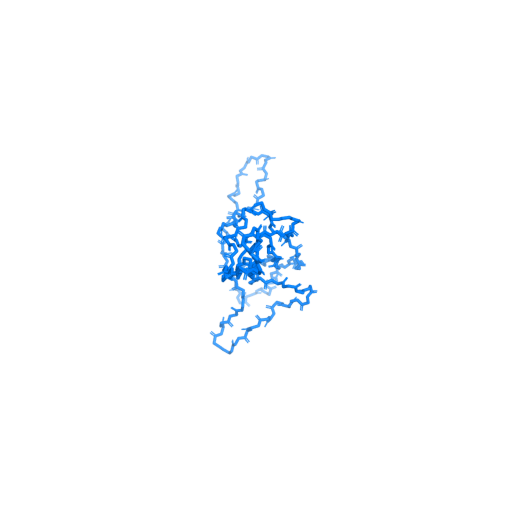.00 86.06 124 MET A O 1
#

Nearest PDB structures (foldseek):
  8xjs-assembly1_B  TM=9.032E-01  e=6.179E-11  Homo sapiens
  7sth-assembly1_B  TM=9.302E-01  e=4.218E-09  Mus musculus
  6pxv-assembly1_C  TM=8.955E-01  e=2.829E-09  Homo sapiens
  4zxb-assembly1_E  TM=9.255E-01  e=1.860E-08  Homo sapiens
  7yq3-assembly1_E  TM=8.446E-01  e=3.555E-09  Homo sapiens